Protein AF-A0A948IE23-F1 (afdb_monomer)

Foldseek 3Di:
DWDWDPDPDPDTDIDDDPVNVPDDDDDDDPPDDDDDDDDDDDDDDDDDDDDDDDPPDPDDPLNVLVVVLVVLVVLLVVLVVQLVVLVVCCVVPVVCVVVSVVRNVVSVVVNVVSVVVSVVSVVVSVVDDDPPDD

Nearest PDB structures (foldseek):
  6snr-assembly1_A  TM=8.673E-01  e=7.001E-01  Staphylococcus aureus
  8f2k-assembly1_G  TM=8.801E-01  e=4.145E+00  Saccharomyces cerevisiae
  3qo8-assembly1_A-2  TM=9.371E-01  e=6.367E+00  Candida albicans

pLDDT: mean 78.69, std 22.06, range [31.91, 98.81]

Structure (mmCIF, N/CA/C/O backbone):
data_AF-A0A948IE23-F1
#
_entry.id   AF-A0A948IE23-F1
#
loop_
_atom_site.group_PDB
_atom_site.id
_atom_site.type_symbol
_atom_site.label_atom_id
_atom_site.label_alt_id
_atom_site.label_comp_id
_atom_site.label_asym_id
_atom_site.label_entity_id
_atom_site.label_seq_id
_atom_site.pdbx_PDB_ins_code
_atom_site.Cartn_x
_atom_site.Cartn_y
_atom_site.Cartn_z
_atom_site.occupancy
_atom_site.B_iso_or_equiv
_atom_site.auth_seq_id
_atom_site.auth_comp_id
_atom_site.auth_asym_id
_atom_site.auth_atom_id
_atom_site.pdbx_PDB_model_num
ATOM 1 N N . MET A 1 1 ? -15.999 -16.531 -13.930 1.00 72.06 1 MET A N 1
ATOM 2 C CA . MET A 1 1 ? -14.981 -15.982 -14.855 1.00 72.06 1 MET A CA 1
ATOM 3 C C . MET A 1 1 ? -15.458 -14.670 -15.476 1.00 72.06 1 MET A C 1
ATOM 5 O O . MET A 1 1 ? -16.657 -14.504 -15.658 1.00 72.06 1 MET A O 1
ATOM 9 N N . LEU A 1 2 ? -14.567 -13.726 -15.772 1.00 82.94 2 LEU A N 1
ATOM 10 C CA . LEU A 1 2 ? -14.920 -12.466 -16.446 1.00 82.94 2 LEU A CA 1
ATOM 11 C C . LEU A 1 2 ? -14.654 -12.578 -17.955 1.00 82.94 2 LEU A C 1
ATOM 13 O O . LEU A 1 2 ? -13.712 -13.259 -18.350 1.00 82.94 2 LEU A O 1
ATOM 17 N N . GLU A 1 3 ? -15.461 -11.913 -18.782 1.00 81.19 3 GLU A N 1
ATOM 18 C CA . GLU A 1 3 ? -15.281 -11.847 -20.242 1.00 81.19 3 GLU A CA 1
ATOM 19 C C . GLU A 1 3 ? -14.816 -10.443 -20.644 1.00 81.19 3 GLU A C 1
ATOM 21 O O . GLU A 1 3 ? -15.406 -9.454 -20.203 1.00 81.19 3 GLU A O 1
ATOM 26 N N . LYS A 1 4 ? -13.754 -10.352 -21.455 1.00 81.31 4 LYS A N 1
ATOM 27 C CA . LYS A 1 4 ? -13.199 -9.084 -21.953 1.00 81.31 4 LYS A CA 1
ATOM 28 C C . LYS A 1 4 ? -14.019 -8.579 -23.140 1.00 81.31 4 LYS A C 1
ATOM 30 O O . LYS A 1 4 ? -14.241 -9.319 -24.097 1.00 81.31 4 LYS A O 1
ATOM 35 N N . SER A 1 5 ? -14.426 -7.315 -23.103 1.00 76.56 5 SER A N 1
ATOM 36 C CA . SER A 1 5 ? -15.090 -6.656 -24.227 1.00 76.56 5 SER A CA 1
ATOM 37 C C . SER A 1 5 ? -14.115 -6.468 -25.395 1.00 76.56 5 SER A C 1
ATOM 39 O O . SER A 1 5 ? -12.956 -6.114 -25.187 1.00 76.56 5 SER A O 1
ATOM 41 N N . LYS A 1 6 ? -14.589 -6.692 -26.627 1.00 70.81 6 LYS A N 1
ATOM 42 C CA . LYS A 1 6 ? -13.796 -6.582 -27.871 1.00 70.81 6 LYS A CA 1
ATOM 43 C C . LYS A 1 6 ? -13.650 -5.144 -28.396 1.00 70.81 6 LYS A C 1
ATOM 45 O O . LYS A 1 6 ? -13.141 -4.948 -29.491 1.00 70.81 6 LYS A O 1
ATOM 50 N N . ASP A 1 7 ? -14.123 -4.166 -27.633 1.00 72.12 7 ASP A N 1
ATOM 51 C CA . ASP A 1 7 ? -14.034 -2.751 -27.980 1.00 72.12 7 ASP A CA 1
ATOM 52 C C . ASP A 1 7 ? -12.593 -2.251 -27.782 1.00 72.12 7 ASP A C 1
ATOM 54 O O . ASP A 1 7 ? -11.961 -2.568 -26.766 1.00 72.12 7 ASP A O 1
ATOM 58 N N . ILE A 1 8 ? -12.069 -1.498 -28.753 1.00 58.44 8 ILE A N 1
ATOM 59 C CA . ILE A 1 8 ? -10.712 -0.935 -28.742 1.00 58.44 8 ILE A CA 1
ATOM 60 C C . ILE A 1 8 ? -10.743 0.352 -27.908 1.00 58.44 8 ILE A C 1
ATOM 62 O O . ILE A 1 8 ? -10.539 1.459 -28.392 1.00 58.44 8 ILE A O 1
ATOM 66 N N . SER A 1 9 ? -11.050 0.190 -26.627 1.00 60.44 9 SER A N 1
ATOM 67 C CA . SER A 1 9 ? -10.956 1.238 -25.619 1.00 60.44 9 SER A CA 1
ATOM 68 C C . SER A 1 9 ? -9.603 1.120 -24.924 1.00 60.44 9 SER A C 1
ATOM 70 O O . SER A 1 9 ? -9.182 0.016 -24.570 1.00 60.44 9 SER A O 1
ATOM 72 N N . GLU A 1 10 ? -8.947 2.259 -24.691 1.00 65.19 10 GLU A N 1
ATOM 73 C CA . GLU A 1 10 ? -7.658 2.392 -23.988 1.00 65.19 10 GLU A CA 1
ATOM 74 C C . GLU A 1 10 ? -7.621 1.601 -22.664 1.00 65.19 10 GLU A C 1
ATOM 76 O O . GLU A 1 10 ? -6.601 1.028 -22.285 1.00 65.19 10 GLU A O 1
ATOM 81 N N . PHE A 1 11 ? -8.779 1.465 -22.010 1.00 67.50 11 PHE A N 1
ATOM 82 C CA . PHE A 1 11 ? -8.971 0.628 -20.830 1.00 67.50 11 PHE A CA 1
ATOM 83 C C . PHE A 1 11 ? -9.754 -0.652 -21.142 1.00 67.50 11 PHE A C 1
ATOM 85 O O . PHE A 1 11 ? -10.854 -0.613 -21.703 1.00 67.50 11 PHE A O 1
ATOM 92 N N . ALA A 1 12 ? -9.219 -1.796 -20.698 1.00 75.69 12 ALA A N 1
ATOM 93 C CA . ALA A 1 12 ? -9.870 -3.094 -20.837 1.00 75.69 12 ALA A CA 1
ATOM 94 C C . ALA A 1 12 ? -11.152 -3.169 -19.988 1.00 75.69 12 ALA A C 1
ATOM 96 O O . ALA A 1 12 ? -11.102 -3.185 -18.757 1.00 75.69 12 ALA A O 1
ATOM 97 N N . ARG A 1 13 ? -12.308 -3.261 -20.652 1.00 81.50 13 ARG A N 1
ATOM 98 C CA . ARG A 1 13 ? -13.612 -3.473 -20.008 1.00 81.50 13 ARG A CA 1
ATOM 99 C C . ARG A 1 13 ? -13.925 -4.964 -19.898 1.00 81.50 13 ARG A C 1
ATOM 101 O O . ARG A 1 13 ? -13.715 -5.715 -20.849 1.00 81.50 13 ARG A O 1
ATOM 108 N N . TYR A 1 14 ? -14.457 -5.379 -18.749 1.00 84.88 14 TYR A N 1
ATOM 109 C CA . TYR A 1 14 ? -14.845 -6.763 -18.480 1.00 84.88 14 TYR A CA 1
ATOM 110 C C . TYR A 1 14 ? -16.280 -6.842 -17.962 1.00 84.88 14 TYR A C 1
ATOM 112 O O . TYR A 1 14 ? -16.706 -5.991 -17.181 1.00 84.88 14 TYR A O 1
ATOM 120 N N . LYS A 1 15 ? -17.007 -7.895 -18.346 1.00 85.25 15 LYS A N 1
ATOM 121 C CA . LYS A 1 15 ? -18.357 -8.202 -17.846 1.00 85.25 15 LYS A CA 1
ATOM 122 C C . LYS A 1 15 ? -18.382 -9.533 -17.090 1.00 85.25 15 LYS A C 1
ATOM 124 O O . LYS A 1 15 ? -17.615 -10.453 -17.388 1.00 85.25 15 LYS A O 1
ATOM 129 N N . LYS A 1 16 ? -19.264 -9.638 -16.090 1.00 84.31 16 LYS A N 1
ATOM 130 C CA . LYS A 1 16 ? -19.483 -10.881 -15.334 1.00 84.31 16 LYS A CA 1
ATOM 131 C C . LYS A 1 16 ? -20.210 -11.897 -16.214 1.00 84.31 16 LYS A C 1
ATOM 133 O O . LYS A 1 16 ? -21.184 -11.553 -16.873 1.00 84.31 16 LYS A O 1
ATOM 138 N N . THR A 1 17 ? -19.746 -13.144 -16.205 1.00 83.62 17 THR A N 1
ATOM 139 C CA . THR A 1 17 ? -20.419 -14.253 -16.903 1.00 83.62 17 THR A CA 1
ATOM 140 C C . THR A 1 17 ? -21.323 -15.034 -15.944 1.00 83.62 17 THR A C 1
ATOM 142 O O . THR A 1 17 ? -21.064 -15.027 -14.736 1.00 83.62 17 THR A O 1
ATOM 145 N N . PRO A 1 18 ? -22.322 -15.784 -16.442 1.00 78.31 18 PRO A N 1
ATOM 146 C CA . PRO A 1 18 ? -23.112 -16.699 -15.612 1.00 78.31 18 PRO A CA 1
ATOM 147 C C . PRO A 1 18 ? -22.245 -17.706 -14.835 1.00 78.31 18 PRO A C 1
ATOM 149 O O . PRO A 1 18 ? -22.496 -17.972 -13.664 1.00 78.31 18 PRO A O 1
ATOM 152 N N . LEU A 1 19 ? -21.138 -18.167 -15.433 1.00 71.62 19 LEU A N 1
ATOM 153 C CA . LEU A 1 19 ? -20.138 -19.025 -14.781 1.00 71.62 19 LEU A CA 1
ATOM 154 C C . LEU A 1 19 ? -19.452 -18.349 -13.582 1.00 71.62 19 LEU A C 1
ATOM 156 O O . LEU A 1 19 ? -19.029 -19.024 -12.649 1.00 71.62 19 LEU A O 1
ATOM 160 N N . PHE A 1 20 ? -19.302 -17.017 -13.593 1.00 74.19 20 PHE A N 1
ATOM 161 C CA . PHE A 1 20 ? -18.834 -16.274 -12.416 1.00 74.19 20 PHE A CA 1
ATOM 162 C C . PHE A 1 20 ? -19.855 -16.306 -11.283 1.00 74.19 20 PHE A C 1
ATOM 164 O O . PHE A 1 20 ? -19.465 -16.509 -10.142 1.00 74.19 20 PHE A O 1
ATOM 171 N N . VAL A 1 21 ? -21.136 -16.122 -11.599 1.00 68.62 21 VAL A N 1
ATOM 172 C CA . VAL A 1 21 ? -22.210 -16.088 -10.597 1.00 68.62 21 VAL A CA 1
ATOM 173 C C . VAL A 1 21 ? -22.430 -17.471 -9.979 1.00 68.62 21 VAL A C 1
ATOM 175 O O . VAL A 1 21 ? -22.641 -17.576 -8.779 1.00 68.62 21 VAL A O 1
ATOM 178 N N . ALA A 1 22 ? -22.295 -18.535 -10.772 1.00 75.06 22 ALA A N 1
ATOM 179 C CA . ALA A 1 22 ? -22.442 -19.917 -10.314 1.00 75.06 22 ALA A CA 1
ATOM 180 C C . ALA A 1 22 ? -21.232 -20.460 -9.521 1.00 75.06 22 ALA A C 1
ATOM 182 O O . ALA A 1 22 ? -21.278 -21.581 -9.014 1.00 75.06 22 ALA A O 1
ATOM 183 N N . SER A 1 23 ? -20.128 -19.711 -9.427 1.00 70.25 23 SER A N 1
ATOM 184 C CA . SER A 1 23 ? -18.922 -20.176 -8.733 1.00 70.25 23 SER A CA 1
ATOM 185 C C . SER A 1 23 ? -19.058 -20.026 -7.215 1.00 70.25 23 SER A C 1
ATOM 187 O O . SER A 1 23 ? -19.078 -18.916 -6.691 1.00 70.25 23 SER A O 1
ATOM 189 N N . VAL A 1 24 ? -19.062 -21.150 -6.497 1.00 68.69 24 VAL A N 1
ATOM 190 C CA . VAL A 1 24 ? -18.974 -21.188 -5.030 1.00 68.69 24 VAL A CA 1
ATOM 191 C C . VAL A 1 24 ? -17.500 -21.224 -4.624 1.00 68.69 24 VAL A C 1
ATOM 193 O O . VAL A 1 24 ? -16.805 -22.218 -4.845 1.00 68.69 24 VAL A O 1
ATOM 196 N N . PHE A 1 25 ? -17.002 -20.135 -4.037 1.00 71.25 25 PHE A N 1
ATOM 197 C CA . PHE A 1 25 ? -15.643 -20.082 -3.497 1.00 71.25 25 PHE A CA 1
ATOM 198 C C . PHE A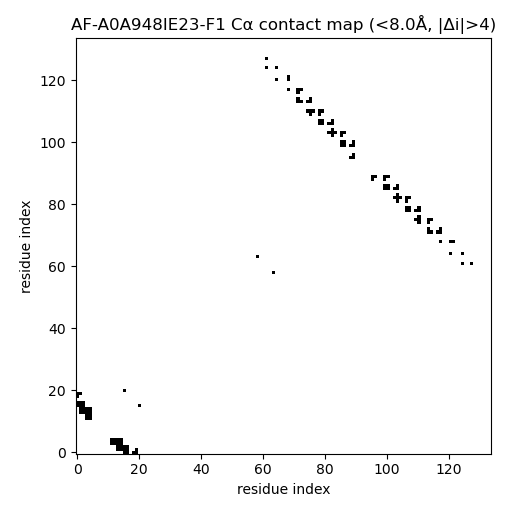 1 25 ? -15.563 -20.928 -2.223 1.00 71.25 25 PHE A C 1
ATOM 200 O O . PHE A 1 25 ? -16.150 -20.585 -1.200 1.00 71.25 25 PHE A O 1
ATOM 207 N N . LYS A 1 26 ? -14.823 -22.038 -2.273 1.00 70.31 26 LYS A N 1
ATOM 208 C CA . LYS A 1 26 ? -14.494 -22.820 -1.078 1.00 70.31 26 LYS A CA 1
ATOM 209 C C . LYS A 1 26 ? -13.214 -22.267 -0.462 1.00 70.31 26 LYS A C 1
ATOM 211 O O . LYS A 1 26 ? -12.152 -22.316 -1.083 1.00 70.31 26 LYS A O 1
ATOM 216 N N . GLN A 1 27 ? -13.313 -21.752 0.760 1.00 61.56 27 GLN A N 1
ATOM 217 C CA . GLN A 1 27 ? -12.148 -21.447 1.583 1.00 61.56 27 GLN A CA 1
ATOM 218 C C . GLN A 1 27 ? -11.331 -22.732 1.758 1.00 61.56 27 GLN A C 1
ATOM 220 O O . GLN A 1 27 ? -11.878 -23.779 2.107 1.00 61.56 27 GLN A O 1
ATOM 225 N N . ARG A 1 28 ? -10.024 -22.674 1.474 1.00 53.91 28 ARG A N 1
ATOM 226 C CA . ARG A 1 28 ? -9.128 -23.798 1.755 1.00 53.91 28 ARG A CA 1
ATOM 227 C C . ARG A 1 28 ? -9.107 -24.010 3.264 1.00 53.91 28 ARG A C 1
ATOM 229 O O . ARG A 1 28 ? -8.512 -23.220 3.989 1.00 53.91 28 ARG A O 1
ATOM 236 N N . VAL A 1 29 ? -9.759 -25.076 3.713 1.00 54.31 29 VAL A N 1
ATOM 237 C CA . VAL A 1 29 ? -9.533 -25.641 5.040 1.00 54.31 29 VAL A CA 1
ATOM 238 C C . VAL A 1 29 ? -8.077 -26.092 5.067 1.00 54.31 29 VAL A C 1
ATOM 240 O O . VAL A 1 29 ? -7.613 -26.778 4.152 1.00 54.31 29 VAL A O 1
ATOM 243 N N . THR A 1 30 ? -7.335 -25.631 6.068 1.00 47.91 30 THR A N 1
ATOM 244 C CA . THR A 1 30 ? -5.975 -26.080 6.351 1.00 47.91 30 THR A CA 1
ATOM 245 C C . THR A 1 30 ? -6.003 -27.592 6.501 1.00 47.91 30 THR A C 1
ATOM 247 O O . THR A 1 30 ? -6.568 -28.111 7.460 1.00 47.91 30 THR A O 1
ATOM 250 N N . VAL A 1 31 ? -5.446 -28.301 5.521 1.00 52.41 31 VAL A N 1
ATOM 251 C CA . VAL A 1 31 ? -5.263 -29.743 5.636 1.00 52.41 31 VAL A CA 1
ATOM 252 C C . VAL A 1 31 ? -4.192 -29.962 6.692 1.00 52.41 31 VAL A C 1
ATOM 254 O O . VAL A 1 31 ? -3.032 -29.587 6.505 1.00 52.41 31 VAL A O 1
ATOM 257 N N . ASP A 1 32 ? -4.652 -30.528 7.800 1.00 52.97 32 ASP A N 1
ATOM 258 C CA . ASP A 1 32 ? -3.891 -31.164 8.860 1.00 52.97 32 ASP A CA 1
ATOM 259 C C . ASP A 1 32 ? -2.744 -31.991 8.256 1.00 52.97 32 ASP A C 1
ATOM 261 O O . ASP A 1 32 ? -2.944 -33.033 7.628 1.00 52.97 32 ASP A O 1
ATOM 265 N N . ARG A 1 33 ? -1.519 -31.468 8.358 1.00 51.22 33 ARG A N 1
ATOM 266 C CA . ARG A 1 33 ? -0.307 -32.268 8.190 1.00 51.22 33 ARG A CA 1
ATOM 267 C C . ARG A 1 33 ? 0.063 -32.739 9.586 1.00 51.22 33 ARG A C 1
ATOM 269 O O . ARG A 1 33 ? 0.446 -31.915 10.411 1.00 51.22 33 ARG A O 1
ATOM 276 N N . GLY A 1 34 ? -0.068 -34.045 9.793 1.00 44.56 34 GLY A N 1
ATOM 277 C CA . GLY A 1 34 ? 0.166 -34.744 11.051 1.00 44.56 34 GLY A CA 1
ATOM 278 C C . GLY A 1 34 ? 1.527 -34.500 11.733 1.00 44.56 34 GLY A C 1
ATOM 279 O O . GLY A 1 34 ? 2.382 -33.743 11.261 1.00 44.56 34 GLY A O 1
ATOM 280 N N . PRO A 1 35 ? 1.728 -35.153 12.888 1.00 44.78 35 PRO A N 1
ATOM 281 C CA . PRO A 1 35 ? 2.502 -34.624 14.002 1.00 44.78 35 PRO A CA 1
ATOM 282 C C . PRO A 1 35 ? 4.004 -34.596 13.714 1.00 44.78 35 PRO A C 1
ATOM 284 O O . PRO A 1 35 ? 4.645 -35.631 13.537 1.00 44.78 35 PRO A O 1
ATOM 287 N N . LYS A 1 36 ? 4.597 -33.398 13.745 1.00 40.47 36 LYS A N 1
ATOM 288 C CA . LYS A 1 36 ? 6.041 -33.245 13.945 1.00 40.47 36 LYS A CA 1
ATOM 289 C C . LYS A 1 36 ? 6.319 -33.180 15.443 1.00 40.47 36 LYS A C 1
ATOM 291 O O . LYS A 1 36 ? 5.725 -32.378 16.155 1.00 40.47 36 LYS A O 1
ATOM 296 N N . GLN A 1 37 ? 7.211 -34.064 15.879 1.00 49.41 37 GLN A N 1
ATOM 297 C CA . GLN A 1 37 ? 7.644 -34.263 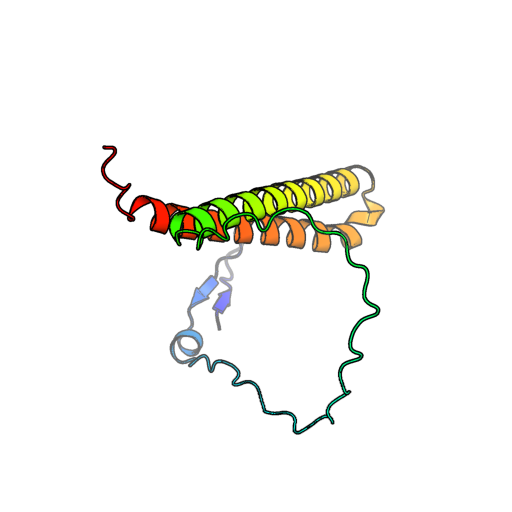17.259 1.00 49.41 37 GLN A CA 1
ATOM 298 C C . GLN A 1 37 ? 7.981 -32.958 18.011 1.00 49.41 37 GLN A C 1
ATOM 300 O O . GLN A 1 37 ? 8.509 -32.016 17.410 1.00 49.41 37 GLN A O 1
ATOM 305 N N . PRO A 1 38 ? 7.760 -32.932 19.338 1.00 38.66 38 PRO A N 1
ATOM 306 C CA . PRO A 1 38 ? 8.029 -31.773 20.172 1.00 38.66 38 PRO A CA 1
ATOM 307 C C . PRO A 1 38 ? 9.536 -31.624 20.397 1.00 38.66 38 PRO A C 1
ATOM 309 O O . PRO A 1 38 ? 10.179 -32.488 20.993 1.00 38.66 38 PRO A O 1
ATOM 312 N N . ARG A 1 39 ? 10.117 -30.504 19.954 1.00 34.09 39 ARG A N 1
ATOM 313 C CA . ARG A 1 39 ? 11.418 -30.067 20.472 1.00 34.09 39 ARG A CA 1
ATOM 314 C C . ARG A 1 39 ? 11.191 -29.474 21.853 1.00 34.09 39 ARG A C 1
ATOM 316 O O . ARG A 1 39 ? 10.466 -28.493 21.993 1.00 34.09 39 ARG A O 1
ATOM 323 N N . GLN A 1 40 ? 11.797 -30.105 22.853 1.00 48.22 40 GLN A N 1
ATOM 324 C CA . GLN A 1 40 ? 11.733 -29.654 24.233 1.00 48.22 40 GLN A CA 1
ATOM 325 C C . GLN A 1 40 ? 12.304 -28.232 24.397 1.00 48.22 40 GLN A C 1
ATOM 327 O O . GLN A 1 40 ? 13.251 -27.865 23.690 1.00 48.22 40 GLN A O 1
ATOM 332 N N . PRO A 1 41 ? 11.757 -27.442 25.337 1.00 36.44 41 PRO A N 1
ATOM 333 C CA 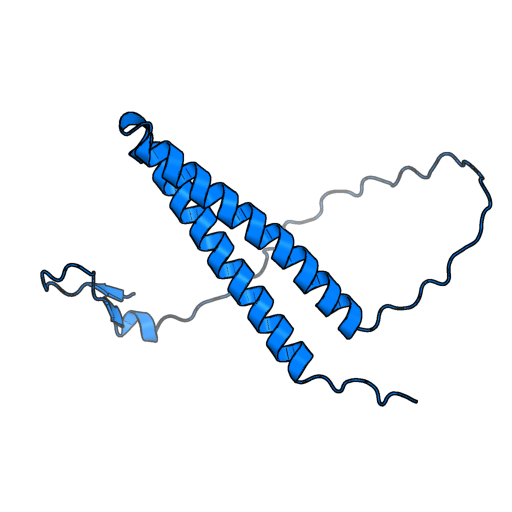. PRO A 1 41 ? 12.197 -26.083 25.618 1.00 36.44 41 PRO A CA 1
ATOM 334 C C . PRO A 1 41 ? 13.518 -26.111 26.392 1.00 36.44 41 PRO A C 1
ATOM 336 O O . PRO A 1 41 ? 13.625 -26.771 27.423 1.00 36.44 41 PRO A O 1
ATOM 339 N N . LYS A 1 42 ? 14.519 -25.352 25.937 1.00 39.94 42 LYS A N 1
ATOM 340 C CA . LYS A 1 42 ? 15.663 -25.004 26.785 1.00 39.94 42 LYS A CA 1
ATOM 341 C C . LYS A 1 42 ? 15.218 -23.891 27.732 1.00 39.94 42 LYS A C 1
ATOM 343 O O . LYS A 1 42 ? 14.956 -22.778 27.283 1.00 39.94 42 LYS A O 1
ATOM 348 N N . GLN A 1 43 ? 15.088 -24.221 29.013 1.00 36.28 43 GLN A N 1
ATOM 349 C CA . GLN A 1 43 ? 14.918 -23.245 30.087 1.00 36.28 43 GLN A CA 1
ATOM 350 C C . GLN A 1 43 ? 16.224 -22.464 30.352 1.00 36.28 43 GLN A C 1
ATOM 352 O O . GLN A 1 43 ? 17.297 -22.907 29.933 1.00 36.28 43 GLN A O 1
ATOM 357 N N . PRO A 1 44 ? 16.117 -21.275 30.972 1.00 35.56 44 PRO A N 1
ATOM 358 C CA . PRO A 1 44 ? 17.010 -20.140 30.776 1.00 35.56 44 PRO A CA 1
ATOM 359 C C . PRO A 1 44 ? 18.121 -20.052 31.825 1.00 35.56 44 PRO A C 1
ATOM 361 O O . PRO A 1 44 ? 17.911 -20.336 33.003 1.00 35.56 44 PRO A O 1
ATOM 364 N N . THR A 1 45 ? 19.288 -19.560 31.406 1.00 31.91 45 THR A N 1
ATOM 365 C CA . THR A 1 45 ? 20.297 -19.036 32.329 1.00 31.91 45 THR A CA 1
ATOM 366 C C . THR A 1 45 ? 19.719 -17.806 33.020 1.00 31.91 45 THR A C 1
ATOM 368 O O . THR A 1 45 ? 19.347 -16.833 32.365 1.00 31.91 45 THR A O 1
ATOM 371 N N . GLN A 1 46 ? 19.620 -17.883 34.342 1.00 38.16 46 GLN A N 1
ATOM 372 C CA . GLN A 1 46 ? 19.203 -16.787 35.198 1.00 38.16 46 GLN A CA 1
ATOM 373 C C . GLN A 1 46 ? 20.221 -15.647 35.131 1.00 38.16 46 GLN A C 1
ATOM 375 O O . GLN A 1 46 ? 21.412 -15.852 35.353 1.00 38.16 46 GLN A O 1
ATOM 380 N N . VAL A 1 47 ? 19.726 -14.446 34.863 1.00 38.00 47 VAL A N 1
ATOM 381 C CA . VAL A 1 47 ? 20.363 -13.198 35.276 1.00 38.00 47 VAL A CA 1
ATOM 382 C C . VAL A 1 47 ? 19.307 -12.414 36.041 1.00 38.00 47 VAL A C 1
ATOM 384 O O . VAL A 1 47 ? 18.372 -11.866 35.462 1.00 38.00 47 VAL A O 1
ATOM 387 N N . GLU A 1 48 ? 19.419 -12.444 37.368 1.00 36.47 48 GLU A N 1
ATOM 388 C CA . GLU A 1 48 ? 18.715 -11.522 38.251 1.00 36.47 48 GLU A CA 1
ATOM 389 C C . GLU A 1 48 ? 19.230 -10.107 37.998 1.00 36.47 48 GLU A C 1
ATOM 391 O O . GLU A 1 48 ? 20.384 -9.802 38.280 1.00 36.47 48 GLU A O 1
ATOM 396 N N . HIS A 1 49 ? 18.353 -9.228 37.525 1.00 42.62 49 HIS A N 1
ATOM 397 C CA . HIS A 1 49 ? 18.442 -7.803 37.808 1.00 42.62 49 HIS A CA 1
ATOM 398 C C . HIS A 1 49 ? 17.041 -7.324 38.180 1.00 42.62 49 HIS A C 1
ATOM 400 O O . HIS A 1 49 ? 16.156 -7.209 37.334 1.00 42.62 49 HIS A O 1
ATOM 406 N N . GLY A 1 50 ? 16.836 -7.093 39.477 1.00 40.78 50 GLY A N 1
ATOM 407 C CA . GLY A 1 50 ? 15.634 -6.462 40.000 1.00 40.78 50 GLY A CA 1
ATOM 408 C C . GLY A 1 50 ? 15.562 -4.988 39.603 1.00 40.78 50 GLY A C 1
ATOM 409 O O . GLY A 1 50 ? 16.495 -4.232 39.855 1.00 40.78 50 GLY A O 1
ATOM 410 N N . ALA A 1 51 ? 14.443 -4.596 38.997 1.00 42.97 51 ALA A N 1
ATOM 411 C CA . ALA A 1 51 ? 13.902 -3.237 38.924 1.00 42.97 51 ALA A CA 1
ATOM 412 C C . ALA A 1 51 ? 12.494 -3.323 38.296 1.00 42.97 51 ALA A C 1
ATOM 414 O O . ALA A 1 51 ? 12.197 -4.282 37.587 1.00 42.97 51 ALA A O 1
ATOM 415 N N . PRO A 1 52 ? 11.591 -2.393 38.627 1.00 46.22 52 PRO A N 1
ATOM 416 C CA . PRO A 1 52 ? 10.230 -2.699 39.043 1.00 46.22 52 PRO A CA 1
ATOM 417 C C . PRO A 1 52 ? 9.339 -3.149 37.886 1.00 46.22 52 PRO A C 1
ATOM 419 O O . PRO A 1 52 ? 9.379 -2.586 36.793 1.00 46.22 52 PRO A O 1
ATOM 422 N N . SER A 1 53 ? 8.486 -4.138 38.163 1.00 49.12 53 SER A N 1
ATOM 423 C CA . SER A 1 53 ? 7.377 -4.520 37.297 1.00 49.12 53 SER A CA 1
ATOM 424 C C . SER A 1 53 ? 6.477 -3.305 37.088 1.00 49.12 53 SER A C 1
ATOM 426 O O . SER A 1 53 ? 5.685 -2.940 37.962 1.00 49.12 53 SER A O 1
ATOM 428 N N . LEU A 1 54 ? 6.636 -2.659 35.935 1.00 50.28 54 LEU A N 1
ATOM 429 C CA . LEU A 1 54 ? 5.688 -1.674 35.443 1.00 50.28 54 LEU A CA 1
ATOM 430 C C . LEU A 1 54 ? 4.299 -2.328 35.405 1.00 50.28 54 LEU A C 1
ATOM 432 O O . LEU A 1 54 ? 4.195 -3.508 35.056 1.00 50.28 54 LEU A O 1
ATOM 436 N N . PRO A 1 55 ? 3.238 -1.593 35.770 1.00 50.16 55 PRO A N 1
ATOM 437 C CA . PRO A 1 55 ? 1.889 -2.120 35.714 1.00 50.16 55 PRO A CA 1
ATOM 438 C C . PRO A 1 55 ? 1.599 -2.468 34.256 1.00 50.16 55 PRO A C 1
ATOM 440 O O . PRO A 1 55 ? 1.573 -1.583 33.397 1.00 50.16 55 PRO A O 1
ATOM 443 N N . VAL A 1 56 ? 1.422 -3.758 33.976 1.00 54.66 56 VAL A N 1
ATOM 444 C CA . VAL A 1 56 ? 0.864 -4.234 32.712 1.00 54.66 56 VAL A CA 1
ATOM 445 C C . VAL A 1 56 ? -0.573 -3.726 32.702 1.00 54.66 56 VAL A C 1
ATOM 447 O O . VAL A 1 56 ? -1.471 -4.357 33.245 1.00 54.66 56 VAL A O 1
ATOM 450 N N . LYS A 1 57 ? -0.767 -2.499 32.211 1.00 59.06 57 LYS A N 1
ATOM 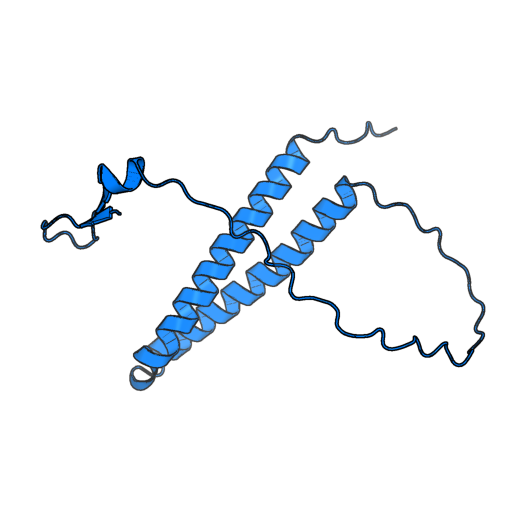451 C CA . LYS A 1 57 ? -2.095 -1.996 31.888 1.00 59.06 57 LYS A CA 1
ATOM 452 C C . LYS A 1 57 ? -2.584 -2.891 30.766 1.00 59.06 57 LYS A C 1
ATOM 454 O O . LYS A 1 57 ? -1.963 -2.883 29.705 1.00 59.06 57 LYS A O 1
ATOM 459 N N . ASP A 1 58 ? -3.634 -3.662 31.021 1.00 59.50 58 ASP A N 1
ATOM 460 C CA . ASP A 1 58 ? -4.383 -4.312 29.954 1.00 59.50 58 ASP A CA 1
ATOM 461 C C . ASP A 1 58 ? -4.731 -3.217 28.937 1.00 59.50 58 ASP A C 1
ATOM 463 O O . ASP A 1 58 ? -5.431 -2.260 29.298 1.00 59.50 58 ASP A O 1
ATOM 467 N N . PRO A 1 59 ? -4.154 -3.248 27.724 1.00 65.94 59 PRO A N 1
ATOM 468 C CA . PRO A 1 59 ? -4.401 -2.194 26.763 1.00 65.94 59 PRO A CA 1
ATOM 469 C C . PRO A 1 59 ? -5.885 -2.223 26.409 1.00 65.94 59 PRO A C 1
ATOM 471 O O . PRO A 1 59 ? -6.465 -3.275 26.132 1.00 65.94 59 PRO A O 1
ATOM 474 N N . CYS A 1 60 ? -6.523 -1.054 26.446 1.00 85.56 60 CYS A N 1
ATOM 475 C CA . CYS A 1 60 ? -7.877 -0.941 25.936 1.00 85.56 60 CYS A CA 1
ATOM 476 C C . CYS A 1 60 ? -7.848 -1.324 24.449 1.00 85.56 60 CYS A C 1
ATOM 478 O O . CYS A 1 60 ? -6.922 -0.949 23.731 1.00 85.56 60 CYS A O 1
ATOM 480 N N . ILE A 1 61 ? -8.874 -2.025 23.960 1.00 91.94 61 ILE A N 1
ATOM 481 C CA . ILE A 1 61 ? -9.008 -2.390 22.535 1.00 91.94 61 ILE A CA 1
ATOM 482 C C . ILE A 1 61 ? -8.808 -1.157 21.635 1.00 91.94 61 ILE A C 1
ATOM 484 O O . ILE A 1 61 ? -8.237 -1.251 20.551 1.00 91.94 61 ILE A O 1
ATOM 488 N N . ARG A 1 62 ? -9.240 0.023 22.100 1.00 92.62 62 ARG A N 1
ATOM 489 C CA . ARG A 1 62 ? -9.006 1.296 21.415 1.00 92.62 62 ARG A CA 1
ATOM 490 C C . ARG A 1 62 ? -7.513 1.604 21.244 1.00 92.62 62 ARG A C 1
ATOM 492 O O . ARG A 1 62 ? -7.101 1.924 20.133 1.00 92.62 62 ARG A O 1
ATOM 499 N N . ASP A 1 63 ? -6.721 1.461 22.304 1.00 93.31 63 ASP A N 1
ATOM 500 C CA . ASP A 1 63 ? -5.275 1.707 22.285 1.00 93.31 63 ASP A CA 1
ATOM 501 C C . ASP A 1 63 ? -4.553 0.718 21.360 1.00 93.31 63 ASP A C 1
ATOM 503 O O . ASP A 1 63 ? -3.642 1.103 20.625 1.00 93.31 63 ASP A O 1
ATOM 507 N N . GLU A 1 64 ? -4.982 -0.550 21.348 1.00 95.31 64 GLU A N 1
ATOM 508 C CA . GLU A 1 64 ? -4.446 -1.561 20.429 1.00 95.31 64 GLU A CA 1
ATOM 509 C C . GLU A 1 64 ? -4.710 -1.192 18.964 1.00 95.31 64 GLU A C 1
ATOM 511 O O . GLU A 1 64 ? -3.809 -1.275 18.126 1.00 95.31 64 GLU A O 1
ATOM 516 N N . LEU A 1 65 ? -5.932 -0.753 18.647 1.00 96.06 65 LEU A N 1
ATOM 517 C CA . LEU A 1 65 ? -6.309 -0.329 17.300 1.00 96.06 65 LEU A CA 1
ATOM 518 C C . LEU A 1 65 ? -5.574 0.950 16.876 1.00 96.06 65 LEU A C 1
ATOM 520 O O . LEU A 1 65 ? -5.088 1.018 15.746 1.00 96.06 65 LEU A O 1
ATOM 524 N N . ASP A 1 66 ? -5.436 1.929 17.772 1.00 95.94 66 ASP A N 1
ATOM 525 C CA . ASP A 1 66 ? -4.656 3.146 17.521 1.00 95.94 66 ASP A CA 1
ATOM 526 C C . ASP A 1 66 ? -3.179 2.810 17.262 1.00 95.94 66 ASP A C 1
ATOM 528 O O . ASP A 1 66 ? -2.544 3.378 16.365 1.00 95.94 66 ASP A O 1
ATOM 532 N N . GLN A 1 67 ? -2.618 1.851 18.003 1.00 97.00 67 GLN A N 1
ATOM 533 C CA . GLN A 1 67 ? -1.251 1.399 17.776 1.00 97.00 67 GLN A CA 1
ATOM 534 C C . GLN A 1 67 ? -1.107 0.636 16.456 1.00 97.00 67 GLN A C 1
ATOM 536 O O . GLN A 1 67 ? -0.137 0.851 15.725 1.00 97.00 67 GLN A O 1
ATOM 541 N N . LEU A 1 68 ? -2.092 -0.191 16.104 1.00 97.81 68 LEU A N 1
ATOM 542 C CA . LEU A 1 68 ? -2.119 -0.911 14.835 1.00 97.81 68 LEU A CA 1
ATOM 543 C C . LEU A 1 68 ? -2.177 0.045 13.634 1.00 97.81 68 LEU A C 1
ATOM 545 O O . LEU A 1 68 ? -1.470 -0.170 12.647 1.00 97.81 68 LEU A O 1
ATOM 549 N N . VAL A 1 69 ? -2.958 1.128 13.726 1.00 98.50 69 VAL A N 1
ATOM 550 C CA . VAL A 1 69 ? -2.995 2.184 12.700 1.00 98.50 69 VAL A CA 1
ATOM 551 C C . VAL A 1 69 ? -1.615 2.810 12.514 1.00 98.50 69 VAL A C 1
ATOM 553 O O . VAL A 1 69 ? -1.160 2.927 11.377 1.00 98.50 69 VAL A O 1
ATOM 556 N N . LYS A 1 70 ? -0.910 3.155 13.600 1.00 98.38 70 LYS A N 1
ATOM 557 C CA . LYS A 1 70 ? 0.446 3.729 13.518 1.00 98.38 70 LYS A CA 1
ATOM 558 C C . LYS A 1 70 ? 1.433 2.775 12.847 1.00 98.38 70 LYS A C 1
ATOM 560 O O . LYS A 1 70 ? 2.210 3.204 11.997 1.00 98.38 70 LYS A O 1
ATOM 565 N N . THR A 1 71 ? 1.383 1.483 13.172 1.00 98.50 71 THR A N 1
ATOM 566 C CA . THR A 1 71 ? 2.214 0.474 12.495 1.00 98.50 71 THR A CA 1
ATOM 567 C C . THR A 1 71 ? 1.917 0.431 10.998 1.00 98.50 71 THR A C 1
ATOM 569 O O . THR A 1 71 ? 2.833 0.527 10.184 1.00 98.50 71 THR A O 1
ATOM 572 N N . TYR A 1 72 ? 0.640 0.386 10.613 1.00 98.75 72 TYR A N 1
ATOM 573 C CA . TYR A 1 72 ? 0.259 0.403 9.202 1.00 98.75 72 TYR A CA 1
ATOM 574 C C . TYR A 1 72 ? 0.636 1.701 8.485 1.00 98.75 72 TYR A C 1
ATOM 576 O O . TYR A 1 72 ? 0.945 1.654 7.300 1.00 98.75 72 TYR A O 1
ATOM 584 N N . GLN A 1 73 ? 0.664 2.850 9.160 1.00 98.69 73 GLN A N 1
ATOM 585 C CA . GLN A 1 73 ? 1.157 4.095 8.563 1.00 98.69 73 GLN A CA 1
ATOM 586 C C . GLN A 1 73 ? 2.647 4.005 8.206 1.00 98.69 73 GLN A C 1
ATOM 588 O O . GLN A 1 73 ? 3.036 4.432 7.119 1.00 98.69 73 GLN A O 1
ATOM 593 N N . VAL A 1 74 ? 3.474 3.402 9.066 1.00 98.75 74 VAL A N 1
ATOM 594 C CA . VAL A 1 74 ? 4.902 3.173 8.776 1.00 98.75 74 VAL A CA 1
ATOM 595 C C . VAL A 1 74 ? 5.078 2.228 7.583 1.00 98.75 74 VAL A C 1
ATOM 597 O O . VAL A 1 74 ? 5.855 2.521 6.667 1.00 98.75 74 VAL A O 1
ATOM 600 N N . ASP A 1 75 ? 4.318 1.133 7.547 1.00 98.56 75 ASP A N 1
ATOM 601 C CA . ASP A 1 75 ? 4.347 0.182 6.430 1.00 98.56 75 ASP A CA 1
ATOM 602 C C . ASP A 1 75 ? 3.873 0.834 5.120 1.00 98.56 75 ASP A C 1
ATOM 604 O O . ASP A 1 75 ? 4.447 0.606 4.050 1.00 98.56 75 ASP A O 1
ATOM 608 N N . LEU A 1 76 ? 2.837 1.678 5.196 1.00 98.69 76 LEU A N 1
ATOM 609 C CA . LEU A 1 76 ? 2.307 2.421 4.057 1.00 98.69 76 LEU A CA 1
ATOM 610 C C . LEU A 1 76 ? 3.390 3.318 3.458 1.00 98.69 76 LEU A C 1
ATOM 612 O O . LEU A 1 76 ? 3.657 3.216 2.261 1.00 98.69 76 LEU A O 1
ATOM 616 N N . LEU A 1 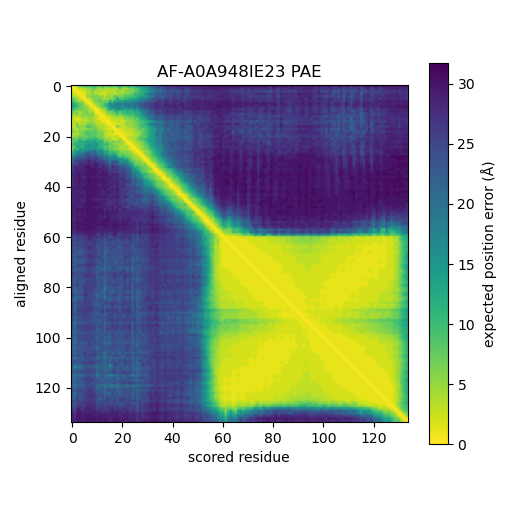77 ? 4.036 4.144 4.284 1.00 98.69 77 LEU A N 1
ATOM 617 C CA . LEU A 1 77 ? 5.105 5.044 3.847 1.00 98.69 77 LEU A CA 1
ATOM 618 C C . LEU A 1 77 ? 6.280 4.277 3.233 1.00 98.69 77 LEU A C 1
ATOM 620 O O . LEU A 1 77 ? 6.780 4.672 2.182 1.00 98.69 77 LEU A O 1
ATOM 624 N N . SER A 1 78 ? 6.663 3.147 3.830 1.00 98.62 78 SER A N 1
ATOM 625 C CA . SER A 1 78 ? 7.724 2.290 3.289 1.00 98.62 78 SER A CA 1
ATOM 626 C C . SER A 1 78 ? 7.361 1.753 1.900 1.00 98.62 78 SER A C 1
ATOM 628 O O . SER A 1 78 ? 8.141 1.886 0.960 1.00 98.62 78 SER A O 1
ATOM 630 N N . SER A 1 79 ? 6.145 1.221 1.728 1.00 98.62 79 SER A N 1
ATOM 631 C CA . SER A 1 79 ? 5.686 0.693 0.432 1.00 98.62 79 SER A CA 1
ATOM 632 C C . SER A 1 79 ? 5.522 1.769 -0.651 1.00 98.62 79 SER A C 1
ATOM 634 O O . SER A 1 79 ? 5.758 1.498 -1.831 1.00 98.62 79 SER A O 1
ATOM 636 N N . ILE A 1 80 ? 5.156 2.998 -0.264 1.00 98.75 80 ILE A N 1
ATOM 637 C CA . ILE A 1 80 ? 5.129 4.153 -1.170 1.00 98.75 80 ILE A CA 1
ATOM 638 C C . ILE A 1 80 ? 6.551 4.470 -1.629 1.00 98.75 80 ILE A C 1
ATOM 640 O O . ILE A 1 80 ? 6.785 4.479 -2.836 1.00 98.75 80 ILE A O 1
ATOM 644 N N . GLY A 1 81 ? 7.497 4.621 -0.697 1.00 98.69 81 GLY A N 1
ATOM 645 C CA . GLY A 1 81 ? 8.893 4.923 -1.017 1.00 98.69 81 GLY A CA 1
ATOM 646 C C . GLY A 1 81 ? 9.536 3.871 -1.924 1.00 98.69 81 GLY A C 1
ATOM 647 O O . GLY A 1 81 ? 10.196 4.217 -2.900 1.00 98.69 81 GLY A O 1
ATOM 648 N N . GLU A 1 82 ? 9.271 2.584 -1.684 1.00 98.69 82 GLU A N 1
ATOM 649 C CA . GLU A 1 82 ? 9.690 1.515 -2.599 1.00 98.69 82 GLU A CA 1
ATOM 650 C C . GLU A 1 82 ? 9.112 1.704 -4.006 1.00 98.69 82 GLU A C 1
ATOM 652 O O . GLU A 1 82 ? 9.832 1.604 -4.999 1.00 98.69 82 GLU A O 1
ATOM 657 N N . SER A 1 83 ? 7.807 1.975 -4.113 1.00 98.69 83 SER A N 1
ATOM 658 C CA . SER A 1 83 ? 7.154 2.156 -5.412 1.00 98.69 83 SER A CA 1
ATOM 659 C C . SER A 1 83 ? 7.692 3.378 -6.166 1.00 98.69 83 SER A C 1
ATOM 661 O O . SER A 1 83 ? 7.926 3.302 -7.372 1.00 98.69 83 SER A O 1
ATOM 663 N N . GLU A 1 84 ? 7.953 4.478 -5.465 1.00 98.56 84 GLU A N 1
ATOM 664 C CA . GLU A 1 84 ? 8.535 5.691 -6.038 1.00 98.56 84 GLU A CA 1
ATOM 665 C C . GLU A 1 84 ? 9.962 5.442 -6.525 1.00 98.56 84 GLU A C 1
ATOM 667 O O . GLU A 1 84 ? 10.312 5.839 -7.637 1.00 98.56 84 GLU A O 1
ATOM 672 N N . GLU A 1 85 ? 10.762 4.705 -5.755 1.00 98.56 85 GLU A N 1
ATOM 673 C CA . GLU A 1 85 ? 12.123 4.352 -6.142 1.00 98.56 85 GLU A CA 1
ATOM 674 C C . GLU A 1 85 ? 12.145 3.417 -7.360 1.00 98.56 85 GLU A C 1
ATOM 676 O O . GLU A 1 85 ? 12.904 3.648 -8.304 1.00 98.56 85 GLU A O 1
ATOM 681 N N . TYR A 1 86 ? 11.260 2.415 -7.417 1.00 98.56 86 TYR A N 1
ATOM 682 C CA . TYR A 1 86 ? 11.124 1.575 -8.610 1.00 98.56 86 TYR A CA 1
ATOM 683 C C . T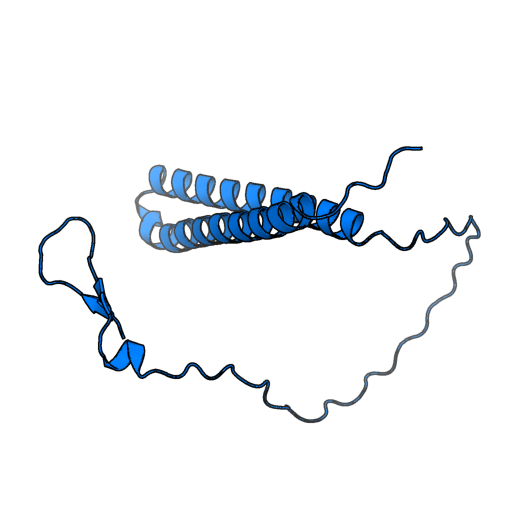YR A 1 86 ? 10.715 2.384 -9.843 1.00 98.56 86 TYR A C 1
ATOM 685 O O . TYR A 1 86 ? 11.244 2.145 -10.932 1.00 98.56 86 TYR A O 1
ATOM 693 N N . LEU A 1 87 ? 9.812 3.355 -9.686 1.00 97.25 87 LEU A N 1
ATOM 694 C CA . LEU A 1 87 ? 9.398 4.237 -10.774 1.00 97.25 87 LEU A CA 1
ATOM 695 C C . LEU A 1 87 ? 10.548 5.143 -11.235 1.00 97.25 87 LEU A C 1
ATOM 697 O O . LEU A 1 87 ? 10.773 5.287 -12.439 1.00 97.25 87 LEU A O 1
ATOM 701 N N . ARG A 1 88 ? 11.315 5.702 -10.295 1.00 98.38 88 ARG A N 1
ATOM 702 C CA . ARG A 1 88 ? 12.496 6.519 -10.586 1.00 98.38 88 ARG A CA 1
ATOM 703 C C . ARG A 1 88 ? 13.541 5.708 -11.348 1.00 98.38 88 ARG A C 1
ATOM 705 O O . ARG A 1 88 ? 13.992 6.138 -12.406 1.00 98.38 88 ARG A O 1
ATOM 712 N N . LEU A 1 89 ? 13.868 4.500 -10.886 1.00 98.00 89 LEU A N 1
ATOM 713 C CA . LEU A 1 89 ? 14.804 3.602 -11.574 1.00 98.00 89 LEU A CA 1
ATOM 714 C C . LEU A 1 89 ? 14.305 3.190 -12.964 1.00 98.00 89 LEU A C 1
ATOM 716 O O . LEU A 1 89 ? 15.096 3.118 -13.903 1.00 98.00 89 LEU A O 1
ATOM 720 N N . HIS A 1 90 ? 12.999 2.968 -13.123 1.00 94.06 90 HIS A N 1
ATOM 721 C CA . HIS A 1 90 ? 12.370 2.675 -14.412 1.00 94.06 90 HIS A CA 1
ATOM 722 C C . HIS A 1 90 ? 12.530 3.834 -15.416 1.00 94.06 90 HIS A C 1
ATOM 724 O O . HIS A 1 90 ? 12.678 3.599 -16.619 1.00 94.06 90 HIS A O 1
ATOM 730 N N . GLN A 1 91 ? 12.519 5.083 -14.936 1.00 94.38 91 GLN A N 1
ATOM 731 C CA . GLN A 1 91 ? 12.771 6.281 -15.743 1.00 94.38 91 GLN A CA 1
ATOM 732 C C . GLN A 1 91 ? 14.264 6.476 -16.043 1.00 94.38 91 GLN A C 1
ATOM 734 O O . GLN A 1 91 ? 14.613 6.811 -17.172 1.00 94.38 91 GLN A O 1
ATOM 739 N N . THR A 1 92 ? 15.144 6.236 -15.065 1.00 98.00 92 THR A N 1
ATOM 740 C CA . THR A 1 92 ? 16.599 6.407 -15.218 1.00 98.00 92 THR A CA 1
ATOM 741 C C . THR A 1 92 ? 17.233 5.327 -16.099 1.00 98.00 92 THR A C 1
ATOM 743 O O . THR A 1 92 ? 18.138 5.622 -16.876 1.00 98.00 92 THR A O 1
ATOM 746 N N . TYR A 1 93 ? 16.756 4.083 -16.009 1.00 97.25 93 TYR A N 1
ATOM 747 C CA . TYR A 1 93 ? 17.342 2.930 -16.695 1.00 97.25 93 TYR A CA 1
ATOM 748 C C . TYR A 1 93 ? 16.285 2.167 -17.511 1.00 97.25 93 TYR A C 1
ATOM 750 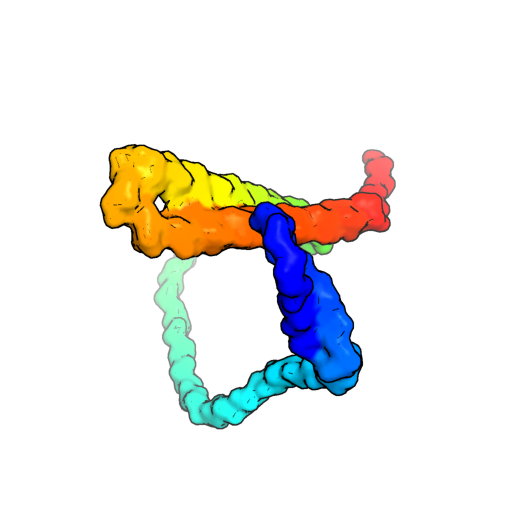O O . TYR A 1 93 ? 15.791 1.121 -17.071 1.00 97.25 93 TYR A O 1
ATOM 758 N N . PRO A 1 94 ? 15.942 2.636 -18.729 1.00 94.38 94 PRO A N 1
ATOM 759 C CA . PRO A 1 94 ? 14.927 2.009 -19.576 1.00 94.38 94 PRO A CA 1
ATOM 760 C C . PRO A 1 94 ? 15.168 0.521 -19.892 1.00 94.38 94 PRO A C 1
ATOM 762 O O . PRO A 1 94 ? 14.226 -0.229 -20.138 1.00 94.38 94 PRO A O 1
ATOM 765 N N . GLN A 1 95 ? 16.418 0.065 -19.846 1.00 97.50 95 GLN A N 1
ATOM 766 C CA . GLN A 1 95 ? 16.801 -1.336 -20.020 1.00 97.50 95 GLN A CA 1
ATOM 767 C C . GLN A 1 95 ? 16.362 -2.247 -18.860 1.00 97.50 95 GLN A C 1
ATOM 769 O O . GLN A 1 95 ? 16.291 -3.464 -19.024 1.00 97.50 95 GLN A O 1
ATOM 774 N N . LEU A 1 96 ? 16.063 -1.684 -17.683 1.00 96.31 96 LEU A N 1
ATOM 775 C CA . LEU A 1 96 ? 15.625 -2.433 -16.502 1.00 96.31 96 LEU A CA 1
ATOM 776 C C . LEU A 1 96 ? 14.102 -2.483 -16.344 1.00 96.31 96 LEU A C 1
ATOM 778 O O . LEU A 1 9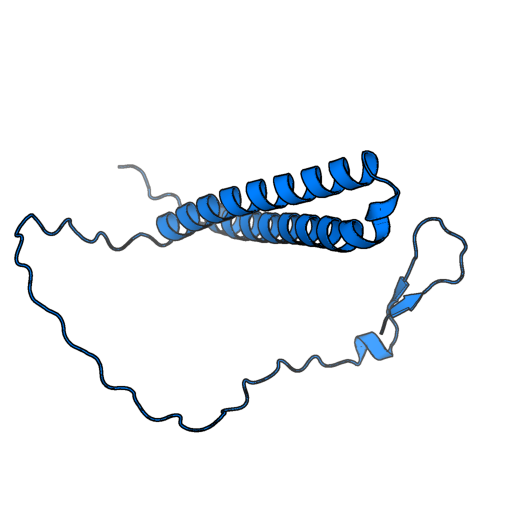6 ? 13.621 -3.193 -15.463 1.00 96.31 96 LEU A O 1
ATOM 782 N N . LYS A 1 97 ? 13.329 -1.797 -17.198 1.00 94.44 97 LYS A N 1
ATOM 783 C CA . LYS A 1 97 ? 11.870 -1.648 -17.048 1.00 94.44 97 LYS A CA 1
ATOM 784 C C . LYS A 1 97 ? 11.137 -2.965 -16.820 1.00 94.44 97 LYS A C 1
ATOM 786 O O . LYS A 1 97 ? 10.451 -3.112 -15.815 1.00 94.44 97 LYS A O 1
ATOM 791 N N . ALA A 1 98 ? 11.378 -3.955 -17.681 1.00 96.50 98 ALA A N 1
ATOM 792 C CA . ALA A 1 98 ? 10.742 -5.270 -17.586 1.00 96.50 98 ALA A CA 1
ATOM 793 C C . ALA A 1 98 ? 11.031 -5.992 -16.256 1.00 96.50 98 ALA A C 1
ATOM 795 O O . ALA A 1 98 ? 10.218 -6.792 -15.799 1.00 96.50 98 ALA A O 1
ATOM 796 N N . LYS A 1 99 ? 12.180 -5.711 -15.626 1.00 96.88 99 LYS A N 1
ATOM 797 C CA . LYS A 1 99 ? 12.535 -6.261 -14.313 1.00 96.88 99 LYS A CA 1
ATOM 798 C C . LYS A 1 99 ? 11.908 -5.466 -13.172 1.00 96.88 99 LYS A C 1
ATOM 800 O O . LYS A 1 99 ? 11.508 -6.075 -12.194 1.00 96.88 99 LYS A O 1
ATOM 805 N N . LEU A 1 100 ? 11.832 -4.138 -13.281 1.00 97.56 100 LEU A N 1
ATOM 806 C CA . LEU A 1 100 ? 11.370 -3.246 -12.209 1.00 97.56 100 LEU A CA 1
ATOM 807 C C . LEU A 1 100 ? 9.844 -3.142 -12.125 1.00 97.56 100 LEU A C 1
ATOM 809 O O . LEU A 1 100 ? 9.298 -3.000 -11.034 1.00 97.56 100 LEU A O 1
ATOM 813 N N . GLU A 1 101 ? 9.146 -3.238 -13.254 1.00 96.56 101 GLU A N 1
ATOM 814 C CA . GLU A 1 101 ? 7.698 -3.032 -13.320 1.00 96.56 101 GLU A CA 1
ATOM 815 C C . GLU A 1 101 ? 6.883 -3.981 -12.420 1.00 96.56 101 GLU A C 1
ATOM 817 O O . GLU A 1 101 ? 6.006 -3.495 -11.702 1.00 96.56 101 GLU A O 1
ATOM 822 N N . PRO A 1 102 ? 7.190 -5.291 -12.322 1.00 98.25 102 PRO A N 1
ATOM 823 C CA . PRO A 1 102 ? 6.517 -6.164 -11.362 1.00 98.25 102 PRO A CA 1
ATOM 824 C C . PRO A 1 102 ? 6.672 -5.704 -9.906 1.00 98.25 102 PRO A C 1
ATOM 826 O O . PRO A 1 102 ? 5.737 -5.841 -9.117 1.00 98.25 102 PRO A O 1
ATOM 829 N N . HIS A 1 103 ? 7.832 -5.149 -9.544 1.00 98.25 103 HIS A N 1
ATOM 830 C CA . HIS A 1 103 ? 8.083 -4.656 -8.191 1.00 98.25 103 HIS A CA 1
ATOM 831 C C . HIS A 1 103 ? 7.342 -3.348 -7.921 1.00 98.25 103 HIS A C 1
ATOM 833 O O . HIS A 1 103 ? 6.663 -3.247 -6.903 1.00 98.25 103 HIS A O 1
ATOM 839 N N . TYR A 1 104 ? 7.375 -2.406 -8.867 1.00 98.44 104 TYR A N 1
ATOM 840 C CA . TYR A 1 104 ? 6.572 -1.185 -8.805 1.00 98.44 104 TYR A CA 1
ATOM 841 C C . TYR A 1 104 ? 5.087 -1.501 -8.584 1.00 98.44 104 TYR A C 1
ATOM 843 O O . TYR A 1 104 ? 4.467 -1.011 -7.637 1.00 98.44 104 TYR A O 1
ATOM 851 N N . LEU A 1 105 ? 4.521 -2.371 -9.430 1.00 98.38 105 LEU A N 1
ATOM 852 C CA . LEU A 1 105 ? 3.113 -2.754 -9.351 1.00 98.38 105 LEU A CA 1
ATOM 853 C C . LEU A 1 105 ? 2.786 -3.429 -8.018 1.00 98.38 105 LEU A C 1
ATOM 855 O O . LEU A 1 105 ? 1.726 -3.165 -7.449 1.00 98.38 105 LEU A O 1
ATOM 859 N N . LYS A 1 106 ? 3.695 -4.266 -7.506 1.00 98.62 106 LYS A N 1
ATOM 860 C CA . LYS A 1 106 ? 3.537 -4.935 -6.215 1.00 98.62 106 LYS A CA 1
ATOM 861 C C . LYS A 1 106 ? 3.561 -3.945 -5.051 1.00 98.62 106 LYS A C 1
ATOM 863 O O . LYS A 1 106 ? 2.636 -3.981 -4.247 1.00 98.62 106 LYS A O 1
ATOM 868 N N . SER A 1 107 ? 4.559 -3.067 -4.951 1.00 98.38 107 SER A N 1
ATOM 869 C CA . SER A 1 107 ? 4.652 -2.110 -3.837 1.00 98.38 107 SER A CA 1
ATOM 870 C C . SER A 1 107 ? 3.486 -1.108 -3.861 1.00 98.38 107 SER A C 1
ATOM 872 O O . SER A 1 107 ? 2.914 -0.805 -2.816 1.00 98.38 107 SER A O 1
ATOM 874 N N . ARG A 1 108 ? 3.008 -0.713 -5.051 1.00 98.50 108 ARG A N 1
ATOM 875 C CA . ARG A 1 108 ? 1.785 0.098 -5.215 1.00 98.50 108 ARG A CA 1
ATOM 876 C C . ARG A 1 108 ? 0.499 -0.636 -4.800 1.00 98.50 108 ARG A C 1
ATOM 878 O O . ARG A 1 108 ? -0.420 -0.044 -4.234 1.00 98.50 108 ARG A O 1
ATOM 885 N N . ASP A 1 109 ? 0.385 -1.924 -5.115 1.00 98.75 109 ASP A N 1
ATOM 886 C CA . ASP A 1 109 ? -0.746 -2.746 -4.665 1.00 98.75 109 ASP A CA 1
ATOM 887 C C . ASP A 1 109 ? -0.725 -2.930 -3.137 1.00 98.75 109 ASP A C 1
ATOM 889 O O . ASP A 1 109 ? -1.760 -2.823 -2.477 1.00 98.75 109 ASP A O 1
ATOM 893 N N . VAL A 1 110 ? 0.462 -3.129 -2.556 1.00 98.69 110 VAL A N 1
ATOM 894 C CA . VAL A 1 110 ? 0.660 -3.196 -1.103 1.00 98.69 110 VAL A CA 1
ATOM 895 C C . VAL A 1 110 ? 0.232 -1.892 -0.429 1.00 98.69 110 VAL A C 1
ATOM 897 O O . VAL A 1 110 ? -0.563 -1.955 0.510 1.00 98.69 110 VAL A O 1
ATOM 900 N N . SER A 1 111 ? 0.656 -0.729 -0.933 1.00 98.62 111 SER A N 1
ATOM 901 C CA . SER A 1 111 ? 0.265 0.566 -0.358 1.00 98.62 111 SER A CA 1
ATOM 902 C C . SER A 1 111 ? -1.257 0.758 -0.371 1.00 98.62 111 SER A C 1
ATOM 904 O O . SER A 1 111 ? -1.859 1.112 0.644 1.00 98.62 111 SER A O 1
ATOM 906 N N . SER A 1 112 ? -1.914 0.396 -1.476 1.00 98.75 112 SER A N 1
ATOM 907 C CA . SER A 1 112 ? -3.377 0.456 -1.607 1.00 98.75 112 SER A CA 1
ATOM 908 C C . SER A 1 112 ? -4.091 -0.449 -0.593 1.00 98.75 112 SER A C 1
ATOM 910 O O . SER A 1 112 ? -5.095 -0.058 0.008 1.00 98.75 112 SER A O 1
ATOM 912 N N . LYS A 1 113 ? -3.565 -1.658 -0.361 1.00 98.81 113 LYS A N 1
ATOM 913 C CA . LYS A 1 113 ? -4.110 -2.604 0.625 1.00 98.81 113 LYS A CA 1
ATO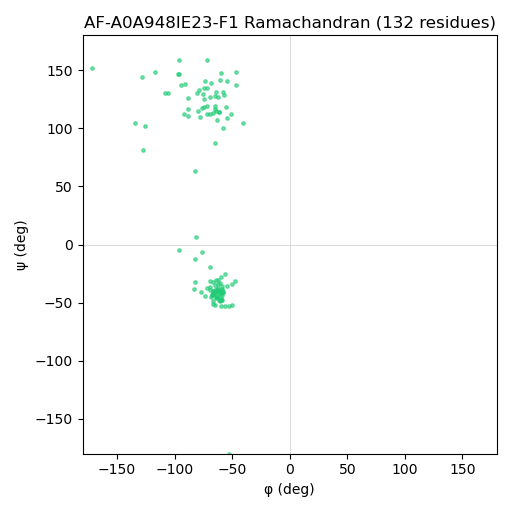M 914 C C . LYS A 1 113 ? -3.929 -2.113 2.054 1.00 98.81 113 LYS A C 1
ATOM 916 O O . LYS A 1 113 ? -4.863 -2.228 2.845 1.00 98.81 113 LYS A O 1
ATOM 921 N N . ILE A 1 114 ? -2.758 -1.577 2.392 1.00 98.81 114 ILE A N 1
ATOM 922 C CA . ILE A 1 114 ? -2.486 -1.035 3.728 1.00 98.81 114 ILE A CA 1
ATOM 923 C C . ILE A 1 114 ? -3.398 0.162 4.002 1.00 98.81 114 ILE A C 1
ATOM 925 O O . ILE A 1 114 ? -4.032 0.209 5.053 1.00 98.81 114 ILE A O 1
ATOM 929 N N . LEU A 1 115 ? -3.570 1.061 3.031 1.00 98.75 115 LEU A N 1
ATOM 930 C CA . LEU A 1 115 ? -4.512 2.173 3.151 1.00 98.75 115 LEU A CA 1
ATOM 931 C C . LEU A 1 115 ? -5.949 1.687 3.400 1.00 98.75 115 LEU A C 1
ATOM 933 O O . LEU A 1 115 ? -6.655 2.241 4.240 1.00 98.75 115 LEU A O 1
ATOM 937 N N . GLY A 1 116 ? -6.376 0.624 2.712 1.00 98.81 116 GLY A N 1
ATOM 938 C CA . GLY A 1 116 ? -7.668 -0.015 2.966 1.00 98.81 116 GLY A CA 1
ATOM 939 C C . GLY A 1 116 ? -7.805 -0.545 4.398 1.00 98.81 116 GLY A C 1
ATOM 940 O O . GLY A 1 116 ? -8.849 -0.354 5.019 1.00 98.81 116 GLY A O 1
ATOM 941 N N . LYS A 1 117 ? -6.746 -1.155 4.948 1.00 98.75 117 LYS A N 1
ATOM 942 C CA . LYS A 1 117 ? -6.719 -1.620 6.346 1.00 98.75 117 LYS A CA 1
ATOM 943 C C . LYS A 1 117 ? -6.819 -0.464 7.339 1.00 98.75 117 LYS A C 1
ATOM 945 O O . LYS A 1 117 ? -7.613 -0.554 8.269 1.00 98.75 117 LYS A O 1
ATOM 950 N N . ILE A 1 118 ? -6.057 0.610 7.122 1.00 98.81 118 ILE A N 1
ATOM 951 C CA . ILE A 1 118 ? -6.101 1.820 7.957 1.00 98.81 118 ILE A CA 1
ATOM 952 C C . ILE A 1 118 ? -7.531 2.362 8.000 1.00 98.81 118 ILE A C 1
ATOM 954 O O . ILE A 1 118 ? -8.110 2.465 9.076 1.00 98.81 118 ILE A O 1
ATOM 958 N N . ARG A 1 119 ? -8.148 2.583 6.831 1.00 98.75 119 ARG A N 1
ATOM 959 C CA . ARG A 1 119 ? -9.521 3.107 6.738 1.00 98.75 119 ARG A CA 1
ATOM 960 C C . ARG A 1 119 ? -10.548 2.222 7.438 1.00 98.75 119 ARG A C 1
ATOM 962 O O . ARG A 1 119 ? -11.485 2.736 8.044 1.00 98.75 119 ARG A O 1
ATOM 969 N N . ALA A 1 120 ? -10.395 0.901 7.344 1.00 98.62 120 ALA A N 1
ATOM 970 C CA . ALA A 1 120 ? -11.284 -0.036 8.022 1.00 98.62 120 ALA A CA 1
ATOM 971 C C . ALA A 1 120 ? -11.195 0.114 9.549 1.00 98.62 120 ALA A C 1
ATOM 973 O O . ALA A 1 120 ? -12.228 0.191 10.210 1.00 98.62 120 ALA A O 1
ATOM 974 N N . ILE A 1 121 ? -9.981 0.217 10.099 1.00 98.06 121 ILE A N 1
ATOM 975 C CA . ILE A 1 121 ? -9.772 0.392 11.543 1.00 98.06 121 ILE A CA 1
ATOM 976 C C . ILE A 1 121 ? -10.247 1.773 12.006 1.00 98.06 121 ILE A C 1
ATOM 978 O O . ILE A 1 121 ? -10.970 1.863 12.993 1.00 98.06 121 ILE A O 1
ATOM 982 N N . GLU A 1 122 ? -9.919 2.838 11.273 1.00 97.56 122 GLU A N 1
ATOM 983 C CA . GLU A 1 122 ? -10.381 4.200 11.578 1.00 97.56 122 GLU A CA 1
ATOM 984 C C . GLU A 1 122 ? -11.912 4.296 11.592 1.00 97.56 122 GLU A C 1
ATOM 986 O O . GLU A 1 122 ? -12.485 4.943 12.467 1.00 97.56 122 GLU A O 1
ATOM 991 N N . SER A 1 123 ? -12.589 3.599 10.672 1.00 98.00 123 SER A N 1
ATOM 992 C CA . SER A 1 123 ? -14.057 3.540 10.640 1.00 98.00 123 SER A CA 1
ATOM 993 C C . SER A 1 123 ? -14.632 2.872 11.891 1.00 98.00 123 SER A C 1
ATOM 995 O O . SER A 1 123 ? -15.641 3.328 12.426 1.00 98.00 123 SER A O 1
ATOM 997 N N . VAL A 1 124 ? -13.980 1.815 12.387 1.00 96.81 124 VAL A N 1
ATOM 998 C CA . VAL A 1 124 ? -14.361 1.157 13.645 1.00 96.81 124 VAL A CA 1
ATOM 999 C C . VAL A 1 124 ? -14.115 2.091 14.834 1.00 96.81 124 VAL A C 1
ATOM 1001 O O . VAL A 1 124 ? -15.018 2.297 15.641 1.00 96.81 124 VAL A O 1
ATOM 1004 N N . LEU A 1 125 ? -12.935 2.710 14.917 1.00 95.12 125 LEU A N 1
ATOM 1005 C CA . LEU A 1 125 ? -12.559 3.644 15.987 1.00 95.12 125 LEU A CA 1
ATOM 1006 C C . LEU A 1 125 ? -13.469 4.877 16.065 1.00 95.12 125 LEU A C 1
ATOM 1008 O O . LEU A 1 125 ? -13.701 5.396 17.160 1.00 95.12 125 LEU A O 1
ATOM 1012 N N . ALA A 1 126 ? -13.977 5.348 14.924 1.00 94.44 126 ALA A N 1
ATOM 1013 C CA . ALA A 1 126 ? -14.935 6.448 14.849 1.00 94.44 126 ALA A CA 1
ATOM 1014 C C . ALA A 1 126 ? -16.313 6.071 15.416 1.00 94.44 126 ALA A C 1
ATOM 1016 O O . ALA A 1 126 ? -17.001 6.931 15.960 1.00 94.44 126 ALA A O 1
ATOM 1017 N N . GLY A 1 127 ? -16.705 4.798 15.303 1.00 92.44 127 GLY A N 1
ATOM 1018 C CA . GLY A 1 127 ? -17.937 4.264 15.888 1.00 92.44 127 GLY A CA 1
ATOM 1019 C C . GLY A 1 127 ? -17.816 3.885 17.367 1.00 92.44 127 GLY A C 1
ATOM 1020 O O . GLY A 1 127 ? -18.834 3.641 18.012 1.00 92.44 127 GLY A O 1
ATOM 1021 N N . MET A 1 128 ? -16.599 3.830 17.917 1.00 89.62 128 MET A N 1
ATOM 1022 C CA . MET A 1 128 ? -16.388 3.557 19.337 1.00 89.62 128 MET A CA 1
ATOM 1023 C C . MET A 1 128 ? -16.649 4.819 20.173 1.00 89.62 128 MET A C 1
ATOM 1025 O O . MET A 1 128 ? -16.116 5.885 19.842 1.00 89.62 128 MET A O 1
ATOM 1029 N N . PRO A 1 129 ? -17.415 4.721 21.276 1.00 80.56 129 PRO A N 1
ATOM 1030 C CA . PRO A 1 129 ? -17.563 5.829 22.206 1.00 80.56 129 PRO A CA 1
ATOM 1031 C C . PRO A 1 129 ? -16.180 6.232 22.726 1.00 80.56 129 PRO A C 1
ATOM 1033 O O . PRO A 1 129 ? -15.370 5.389 23.109 1.00 80.56 129 PRO A O 1
ATOM 1036 N N . LYS A 1 130 ? -15.888 7.532 22.691 1.00 72.75 130 LYS A N 1
ATOM 1037 C CA . LYS A 1 130 ? -14.781 8.083 23.472 1.00 72.75 130 LYS A CA 1
ATOM 1038 C C . LYS A 1 130 ? -15.272 8.094 24.909 1.00 72.75 130 LYS A C 1
ATOM 1040 O O . LYS A 1 130 ? -16.358 8.627 25.144 1.00 72.75 130 LYS A O 1
ATOM 1045 N N . ASP A 1 131 ? -14.532 7.469 25.819 1.00 69.88 131 ASP A N 1
ATOM 1046 C CA . ASP A 1 131 ? -14.887 7.471 27.237 1.00 69.88 131 ASP A CA 1
ATOM 1047 C C . ASP A 1 131 ? -15.257 8.899 27.677 1.00 69.88 131 ASP A C 1
ATOM 1049 O O . ASP A 1 131 ? -14.599 9.858 27.245 1.00 69.88 131 ASP A O 1
ATOM 1053 N N . PRO A 1 132 ? -16.325 9.081 28.475 1.00 55.97 132 PRO A N 1
ATOM 1054 C CA . PRO A 1 132 ? -16.667 10.394 28.989 1.00 55.97 132 PRO A CA 1
ATOM 1055 C C . PRO A 1 132 ? -15.502 10.878 29.855 1.00 55.97 132 PRO A C 1
ATOM 1057 O O . PRO A 1 132 ? -15.189 10.290 30.889 1.00 55.97 132 PRO A O 1
ATOM 1060 N N . VAL A 1 133 ? -14.837 11.936 29.394 1.00 58.81 133 VAL A N 1
ATOM 1061 C CA . VAL A 1 133 ? -13.822 12.665 30.158 1.00 58.81 133 VAL A CA 1
ATOM 1062 C C . VAL A 1 133 ? -14.464 13.097 31.484 1.00 58.81 133 VAL A C 1
ATOM 1064 O O . VAL A 1 133 ? -15.473 13.803 31.461 1.00 58.81 133 VAL A O 1
ATOM 1067 N N . SER A 1 134 ? -13.921 12.612 32.609 1.00 41.62 134 SER A N 1
ATOM 1068 C CA . SER A 1 134 ? -14.204 13.126 33.961 1.00 41.62 134 SER A CA 1
ATOM 1069 C C . SER A 1 134 ? -13.423 14.402 34.235 1.00 41.62 134 SER A C 1
ATOM 1071 O O . SER A 1 134 ? -12.280 14.499 33.731 1.00 41.62 134 SER A O 1
#

Secondary structure (DSSP, 8-state):
-EEE--S--SS--EEE-HHHHT------------PPPPPPP-PPPP--------------HHHHHHHHHHHHHHHHHHHHHHHHHHHHHHHH-GGGHHHHHHHHHHHHHHHHHHHHHHHHHHHHHHHSPPP---

Radius of gyration: 24.7 Å; Cα contacts (8 Å, |Δi|>4): 71; chains: 1; bounding box: 44×48×69 Å

Mean predicted aligned error: 17.35 Å

Sequence (134 aa):
MLEKSKDISEFARYKKTPLFVASVFKQRVTVDRGPKQPRQPKQPTQVEHGAPSLPVKDPCIRDELDQLVKTYQVDLLSSIGESEEYLRLHQTYPQLKAKLEPHYLKSRDVSSKILGKIRAIESVLAGMPKDPVS

Solvent-accessible surface area (backbone atoms only — not comparable to full-atom values): 8452 Å² total; per-residue (Å²): 78,74,46,74,58,91,66,95,50,100,63,90,49,69,46,86,37,73,67,36,73,71,56,80,86,74,78,82,72,81,76,83,74,75,90,77,80,84,80,78,82,83,81,78,87,84,77,93,74,93,74,80,87,69,82,81,67,80,73,51,72,67,58,53,51,56,50,50,41,54,53,43,49,55,52,27,52,51,24,45,53,52,21,51,50,33,50,50,47,36,68,75,36,68,90,45,29,87,71,33,49,64,53,24,55,47,26,48,50,48,26,54,52,39,53,52,52,41,53,53,51,52,56,52,58,70,72,46,84,73,77,83,84,127